Protein AF-A0A519UDV3-F1 (afdb_monomer_lite)

Secondary structure (DSSP, 8-state):
--GGGTTS-HHHHHHHHHHHHHHHHHH-HHHHHHHHHHHHSGGGS-SSS----HHHHHHHHHHHHHHHTTSB----HHHHHHHHHHHHHHHHHHHHTTS----HHHHHHHHHHHHHHHBPP-

Sequence (122 aa):
FSTEYAELDYRSQFFVGWTNFCRFLIDNKHTLTFIEQFNSSPYSKPPCEPVDNPFRERFDAFFQLGMDQGYIKKMEHKLIAAIVFGCIMSAAKFQVSGKHQYNDEELSSIANIIWDGIKLPV

Structure (mmCIF, N/CA/C/O backbone):
data_AF-A0A519UDV3-F1
#
_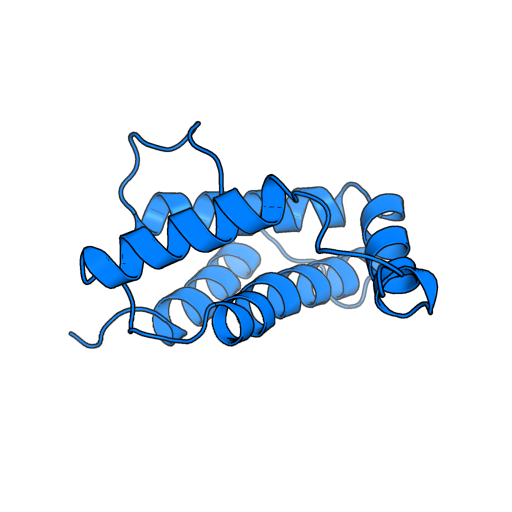entry.id   AF-A0A519UDV3-F1
#
loop_
_atom_site.group_PDB
_atom_site.id
_atom_site.type_symbol
_atom_site.label_atom_id
_atom_site.label_alt_id
_atom_site.label_comp_id
_atom_site.label_asym_id
_atom_site.label_entity_id
_atom_site.label_seq_id
_atom_site.pdbx_PDB_ins_code
_atom_site.Cartn_x
_atom_site.Cartn_y
_atom_site.Cartn_z
_atom_site.occupancy
_atom_site.B_iso_or_equiv
_atom_site.auth_seq_id
_atom_site.auth_comp_id
_atom_site.auth_asym_id
_atom_site.auth_atom_id
_atom_site.pdbx_PDB_model_num
ATOM 1 N N . PHE A 1 1 ? 2.039 -8.012 0.748 1.00 74.69 1 PHE A N 1
ATOM 2 C CA . PHE A 1 1 ? 2.886 -8.520 -0.348 1.00 74.69 1 PHE A CA 1
ATOM 3 C C . PHE A 1 1 ? 3.442 -9.859 0.100 1.00 74.69 1 PHE A C 1
ATOM 5 O O . PHE A 1 1 ? 4.378 -9.902 0.887 1.00 74.69 1 PHE A O 1
ATOM 12 N N . SER A 1 2 ? 2.720 -10.927 -0.235 1.00 75.06 2 SER A N 1
ATOM 13 C CA . SER A 1 2 ? 2.948 -12.294 0.250 1.00 75.06 2 SER A CA 1
ATOM 14 C C . SER A 1 2 ? 3.145 -13.201 -0.957 1.00 75.06 2 SER A C 1
ATOM 16 O O . SER A 1 2 ? 2.528 -12.964 -1.995 1.00 75.06 2 SER A O 1
ATOM 18 N N . THR A 1 3 ? 3.964 -14.238 -0.812 1.00 77.38 3 THR A N 1
ATOM 19 C CA . THR A 1 3 ? 4.158 -15.269 -1.841 1.00 77.38 3 THR A CA 1
ATOM 20 C C . THR A 1 3 ? 2.933 -16.169 -2.005 1.00 77.38 3 THR A C 1
ATOM 22 O O . THR A 1 3 ? 2.832 -16.875 -2.999 1.00 77.38 3 THR A O 1
ATOM 25 N N . GLU A 1 4 ? 1.978 -16.121 -1.072 1.00 83.81 4 GLU A N 1
ATOM 26 C CA . GLU A 1 4 ? 0.719 -16.882 -1.128 1.00 83.81 4 GLU A CA 1
ATOM 27 C C . GLU A 1 4 ? -0.127 -16.573 -2.373 1.00 83.81 4 GLU A C 1
ATOM 29 O O . GLU A 1 4 ? -0.957 -17.386 -2.762 1.00 83.81 4 GLU A O 1
ATOM 34 N N . TYR A 1 5 ? 0.089 -15.419 -3.011 1.00 87.56 5 TYR A N 1
ATOM 35 C CA . TYR A 1 5 ? -0.659 -14.981 -4.193 1.00 87.56 5 TYR A CA 1
ATOM 36 C C . TYR A 1 5 ? 0.166 -15.046 -5.485 1.00 87.56 5 TYR A C 1
ATOM 38 O O . TYR A 1 5 ? -0.199 -14.403 -6.464 1.00 87.56 5 TYR A O 1
ATOM 46 N N . ALA A 1 6 ? 1.268 -15.804 -5.506 1.00 85.44 6 ALA A N 1
ATOM 47 C CA . ALA A 1 6 ? 2.190 -15.860 -6.647 1.00 85.44 6 ALA A CA 1
ATOM 48 C C . ALA A 1 6 ? 1.546 -16.348 -7.962 1.00 85.44 6 ALA A C 1
ATOM 50 O O . ALA A 1 6 ? 2.043 -16.011 -9.032 1.00 85.44 6 ALA A O 1
ATOM 51 N N . GLU A 1 7 ? 0.434 -17.085 -7.883 1.00 91.50 7 GLU A N 1
ATOM 52 C CA . GLU A 1 7 ? -0.341 -17.559 -9.042 1.00 91.50 7 GLU A CA 1
ATOM 53 C C . GLU A 1 7 ? -1.172 -16.452 -9.721 1.00 91.50 7 GLU A C 1
ATOM 55 O O . GLU A 1 7 ? -1.645 -16.625 -10.844 1.00 91.50 7 GLU A O 1
ATOM 60 N N . LEU A 1 8 ? -1.392 -15.316 -9.048 1.00 93.81 8 LEU A N 1
ATOM 61 C CA . LEU A 1 8 ? -2.117 -14.178 -9.617 1.00 93.81 8 LEU A CA 1
ATOM 62 C C . LEU A 1 8 ? -1.198 -13.329 -10.500 1.00 93.81 8 LEU A C 1
ATOM 64 O O . LEU A 1 8 ? 0.013 -13.269 -10.288 1.00 93.81 8 LEU A O 1
ATOM 68 N N . ASP A 1 9 ? -1.777 -12.581 -11.441 1.00 95.50 9 ASP A N 1
ATOM 69 C CA . ASP A 1 9 ? -1.016 -11.568 -12.170 1.00 95.50 9 ASP A CA 1
ATOM 70 C C . ASP A 1 9 ? -0.483 -10.477 -11.219 1.00 95.50 9 ASP A C 1
ATOM 72 O O . ASP A 1 9 ? -1.039 -10.222 -10.146 1.00 95.50 9 ASP A O 1
ATOM 76 N N . TYR A 1 10 ? 0.605 -9.812 -11.615 1.00 95.44 10 TYR A N 1
ATOM 77 C CA . TYR A 1 10 ? 1.317 -8.857 -10.760 1.00 95.44 10 TYR A CA 1
ATOM 78 C C . TYR A 1 10 ? 0.415 -7.730 -10.227 1.00 95.44 10 TYR A C 1
ATOM 80 O O . TYR A 1 10 ? 0.530 -7.330 -9.063 1.00 95.44 10 TYR A O 1
ATOM 88 N N . ARG A 1 11 ? -0.525 -7.234 -11.046 1.00 95.50 11 ARG A N 1
ATOM 89 C CA . ARG A 1 11 ? -1.489 -6.221 -10.604 1.00 95.50 11 ARG A CA 1
ATOM 90 C C . ARG A 1 11 ? -2.399 -6.821 -9.540 1.00 95.50 11 ARG A C 1
ATOM 92 O O . ARG A 1 11 ? -2.514 -6.247 -8.464 1.00 95.50 11 ARG A O 1
ATOM 99 N N . SER A 1 12 ? -2.992 -7.984 -9.780 1.00 96.38 12 SER A N 1
ATOM 100 C CA . SER A 1 12 ? -3.837 -8.652 -8.783 1.00 96.38 12 SER A CA 1
ATOM 101 C C . SER A 1 12 ? -3.103 -8.908 -7.458 1.00 96.38 12 SER A C 1
ATOM 103 O O . SER A 1 12 ? -3.668 -8.659 -6.392 1.00 96.38 12 SER A O 1
ATOM 105 N N . GLN A 1 13 ? -1.819 -9.283 -7.495 1.00 96.19 13 GLN A N 1
ATOM 106 C CA . GLN A 1 13 ? -0.987 -9.405 -6.289 1.00 96.19 13 GLN A CA 1
ATOM 107 C C . GLN A 1 13 ? -0.853 -8.080 -5.524 1.00 96.19 13 GLN A C 1
ATOM 109 O O . GLN A 1 13 ? -0.959 -8.062 -4.293 1.00 96.19 13 GLN A O 1
ATOM 114 N N . PHE A 1 14 ? -0.650 -6.964 -6.235 1.00 96.19 14 PHE A N 1
ATOM 115 C CA . PHE A 1 14 ? -0.617 -5.633 -5.628 1.00 96.19 14 PHE A CA 1
ATOM 116 C C . PHE A 1 14 ? -1.953 -5.292 -4.958 1.00 96.19 14 PHE A C 1
ATOM 118 O O . PHE A 1 14 ? -1.957 -4.873 -3.800 1.00 96.19 14 PHE A O 1
ATOM 125 N N . PHE A 1 15 ? -3.075 -5.505 -5.651 1.00 96.31 15 PHE A N 1
ATOM 126 C CA . PHE A 1 15 ? -4.408 -5.179 -5.134 1.00 96.31 15 PHE A CA 1
ATOM 127 C C . PHE A 1 15 ? -4.718 -5.964 -3.865 1.00 96.31 15 PHE A C 1
ATOM 129 O O . PHE A 1 15 ? -5.035 -5.359 -2.844 1.00 96.31 15 PHE A O 1
ATOM 136 N N . VAL A 1 16 ? -4.532 -7.285 -3.898 1.00 94.94 16 VAL A N 1
ATOM 137 C CA . VAL A 1 16 ? -4.735 -8.149 -2.729 1.00 94.94 16 VAL A CA 1
ATOM 138 C C . VAL A 1 16 ? -3.800 -7.748 -1.588 1.00 94.94 16 VAL A C 1
ATOM 140 O O . VAL A 1 16 ? -4.223 -7.639 -0.436 1.00 94.94 16 VAL A O 1
ATOM 143 N N . GLY A 1 17 ? -2.528 -7.477 -1.896 1.00 94.44 17 GLY A N 1
ATOM 144 C CA . GLY A 1 17 ? -1.543 -7.034 -0.915 1.00 94.44 17 GLY A CA 1
ATOM 145 C C . GLY A 1 17 ? -1.934 -5.726 -0.225 1.00 94.44 17 GLY A C 1
ATOM 146 O O . GLY A 1 17 ? -1.814 -5.629 0.998 1.00 94.44 17 GLY A O 1
ATOM 147 N N . TRP A 1 18 ? -2.420 -4.751 -0.993 1.00 96.00 18 TRP A N 1
ATOM 148 C CA . TRP A 1 18 ? -2.894 -3.470 -0.481 1.00 96.00 18 TRP A CA 1
ATOM 149 C C . TRP A 1 18 ? -4.145 -3.655 0.385 1.00 96.00 18 TRP A C 1
ATOM 151 O O . TRP A 1 18 ? -4.156 -3.240 1.547 1.00 96.00 18 TRP A O 1
ATOM 161 N N . THR A 1 19 ? -5.183 -4.316 -0.143 1.00 94.56 19 THR A N 1
ATOM 162 C CA . THR A 1 19 ? -6.493 -4.414 0.528 1.00 94.56 19 THR A CA 1
ATOM 163 C C . THR A 1 19 ? -6.404 -5.222 1.801 1.00 94.56 19 THR A C 1
ATOM 165 O O . THR A 1 19 ? -6.963 -4.817 2.818 1.00 94.56 19 THR A O 1
ATOM 168 N N . ASN A 1 20 ? -5.654 -6.324 1.786 1.00 94.50 20 ASN A N 1
ATOM 169 C CA . ASN A 1 20 ? -5.497 -7.158 2.969 1.00 94.50 20 ASN A CA 1
ATOM 170 C C . ASN A 1 20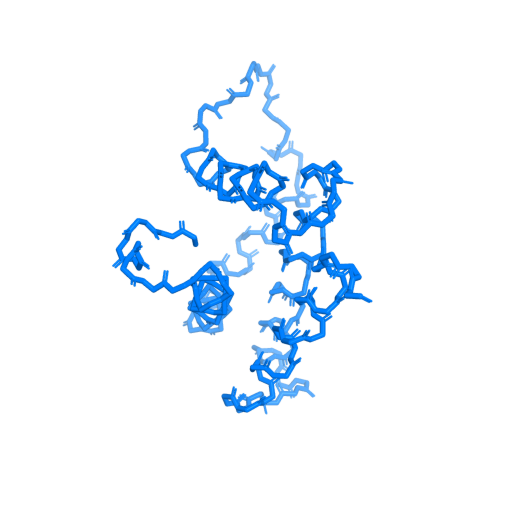 ? -4.756 -6.412 4.073 1.00 94.50 20 ASN A C 1
ATOM 172 O O . ASN A 1 20 ? -5.151 -6.506 5.233 1.00 94.50 20 ASN A O 1
ATOM 176 N N . PHE A 1 21 ? -3.720 -5.638 3.732 1.00 94.75 21 PHE A N 1
ATOM 177 C CA . PHE A 1 21 ? -2.993 -4.908 4.762 1.00 94.75 21 PHE A CA 1
ATOM 178 C C . PHE A 1 21 ? -3.808 -3.739 5.326 1.00 94.75 21 PHE A C 1
ATOM 180 O O . PHE A 1 21 ? -3.816 -3.526 6.538 1.00 94.75 21 PHE A O 1
ATOM 187 N N . CYS A 1 22 ? -4.560 -3.030 4.480 1.00 95.94 22 CYS A N 1
ATOM 188 C CA . CYS A 1 22 ? -5.469 -1.989 4.949 1.00 95.94 22 CYS A CA 1
ATOM 189 C C . CYS A 1 22 ? -6.558 -2.552 5.872 1.00 95.94 22 CYS A C 1
ATOM 191 O O . CYS A 1 22 ? -6.742 -2.029 6.971 1.00 95.94 22 CYS A O 1
ATOM 193 N N . ARG A 1 23 ? -7.231 -3.643 5.477 1.00 95.06 23 ARG A N 1
ATOM 194 C CA . ARG A 1 23 ? -8.239 -4.313 6.319 1.00 95.06 23 ARG A CA 1
ATOM 195 C C . ARG A 1 23 ? -7.646 -4.780 7.641 1.00 95.06 23 ARG A C 1
ATOM 197 O O . ARG A 1 23 ? -8.192 -4.472 8.691 1.00 95.06 23 ARG A O 1
ATOM 204 N N . PHE A 1 24 ? -6.471 -5.406 7.602 1.00 95.62 24 PHE A N 1
ATOM 205 C CA . PHE A 1 24 ? -5.775 -5.823 8.814 1.00 95.62 24 PHE A CA 1
ATOM 206 C C . PHE A 1 24 ? -5.590 -4.664 9.805 1.00 95.62 24 PHE A C 1
ATOM 208 O O . PHE A 1 24 ? -5.881 -4.829 10.985 1.00 95.62 24 PHE A O 1
ATOM 215 N N . LEU A 1 25 ? -5.157 -3.483 9.355 1.00 96.00 25 LEU A N 1
ATOM 216 C CA . LEU A 1 25 ? -4.993 -2.329 10.247 1.00 96.00 25 LEU A CA 1
ATOM 217 C C . LEU A 1 25 ? -6.323 -1.724 10.719 1.00 96.00 25 LEU A C 1
ATOM 219 O O . LEU A 1 25 ? -6.389 -1.226 11.844 1.00 96.00 25 LEU A O 1
ATOM 223 N N . ILE A 1 26 ? -7.369 -1.767 9.889 1.00 95.06 26 ILE A N 1
ATOM 224 C CA . ILE A 1 26 ? -8.730 -1.353 10.265 1.00 95.06 26 ILE A CA 1
ATOM 225 C C . ILE A 1 26 ? -9.267 -2.244 11.393 1.00 95.06 26 ILE A C 1
ATOM 227 O O . ILE A 1 26 ? -9.776 -1.735 12.396 1.00 95.06 26 ILE A O 1
ATOM 231 N N . ASP A 1 27 ? -9.095 -3.556 11.247 1.00 96.44 27 ASP A N 1
ATOM 232 C CA . ASP A 1 27 ? -9.582 -4.564 12.189 1.00 96.44 27 ASP A CA 1
ATOM 233 C C . ASP A 1 27 ? -8.727 -4.614 13.467 1.00 96.44 27 ASP A C 1
ATOM 235 O O . ASP A 1 27 ? -9.212 -4.981 14.537 1.00 96.44 27 ASP A O 1
ATOM 239 N N . ASN A 1 28 ? -7.464 -4.176 13.393 1.00 96.88 28 ASN A N 1
ATOM 240 C CA . ASN A 1 28 ? -6.501 -4.211 14.495 1.00 96.88 28 ASN A CA 1
ATOM 241 C C . ASN A 1 28 ? -6.049 -2.800 14.901 1.00 96.88 28 ASN A C 1
ATOM 243 O O . ASN A 1 28 ? -4.887 -2.413 14.745 1.00 96.88 28 ASN A O 1
ATOM 247 N N . LYS A 1 29 ? -6.969 -2.033 15.500 1.00 94.25 29 LYS A N 1
ATOM 248 C CA . LYS A 1 29 ? -6.747 -0.637 15.933 1.00 94.25 29 LYS A CA 1
ATOM 249 C C . LYS A 1 29 ? -5.488 -0.447 16.786 1.00 94.25 29 LYS A C 1
ATOM 251 O O . LYS A 1 29 ? -4.764 0.525 16.600 1.00 94.25 29 LYS A O 1
ATOM 256 N N . HIS A 1 30 ? -5.204 -1.378 17.696 1.00 95.88 30 HIS A N 1
ATOM 257 C CA . HIS A 1 30 ? -4.010 -1.312 18.544 1.00 95.88 30 HIS A CA 1
ATOM 258 C C . HIS A 1 30 ? -2.716 -1.409 17.733 1.00 95.88 30 HIS A C 1
ATOM 260 O O . HIS A 1 30 ? -1.766 -0.684 18.019 1.00 95.88 30 HIS A O 1
ATOM 266 N N . THR A 1 31 ? -2.689 -2.246 16.695 1.00 96.06 31 THR A N 1
ATOM 267 C CA . THR A 1 31 ? -1.548 -2.355 15.782 1.00 96.06 31 THR A CA 1
ATOM 268 C C . THR A 1 31 ? -1.355 -1.063 14.998 1.00 96.06 31 THR A C 1
ATOM 270 O O . THR A 1 31 ? -0.234 -0.564 14.921 1.00 96.06 31 THR A O 1
ATOM 273 N N . LEU A 1 32 ? -2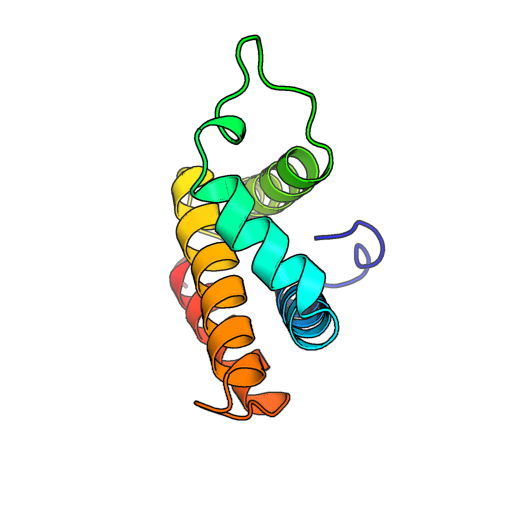.439 -0.477 14.479 1.00 95.69 32 LEU A N 1
ATOM 274 C CA . LEU A 1 32 ? -2.396 0.816 13.794 1.00 95.69 32 LEU A CA 1
ATOM 275 C C . LEU A 1 32 ? -1.809 1.915 14.696 1.00 95.69 32 LEU A C 1
ATOM 277 O O . LEU A 1 32 ? -0.874 2.610 14.297 1.00 95.69 32 LEU A O 1
ATOM 281 N N . THR A 1 33 ? -2.323 2.042 15.923 1.00 94.50 33 THR A N 1
ATOM 282 C CA . THR A 1 33 ? -1.844 3.031 16.898 1.00 94.50 33 THR A CA 1
ATOM 283 C C . THR A 1 33 ? -0.390 2.788 17.290 1.00 94.50 33 THR A C 1
ATOM 285 O O . THR A 1 33 ? 0.388 3.739 17.343 1.00 94.50 33 THR A O 1
ATOM 288 N N . PHE A 1 34 ? 0.001 1.532 17.519 1.00 94.75 34 PHE A N 1
ATOM 289 C CA . PHE A 1 34 ? 1.383 1.186 17.838 1.00 94.75 34 PHE A CA 1
ATOM 290 C C . PHE A 1 34 ? 2.338 1.607 16.721 1.00 94.75 34 PHE A C 1
ATOM 292 O O . PHE A 1 34 ? 3.332 2.267 17.001 1.00 94.75 34 PHE A O 1
ATOM 299 N N . ILE A 1 35 ? 2.026 1.281 15.461 1.00 92.25 35 ILE A N 1
ATOM 300 C CA . ILE A 1 35 ? 2.864 1.648 14.310 1.00 92.25 35 ILE A CA 1
ATOM 301 C C . ILE A 1 35 ? 3.032 3.170 14.232 1.00 92.25 35 ILE A C 1
ATOM 303 O O . ILE A 1 35 ? 4.146 3.659 14.047 1.00 92.25 35 ILE A O 1
ATOM 307 N N . GLU A 1 36 ? 1.948 3.928 14.401 1.00 90.88 36 GLU A N 1
ATOM 308 C CA . GLU A 1 36 ? 1.980 5.393 14.364 1.00 90.88 36 GLU A CA 1
ATOM 309 C C . GLU A 1 36 ? 2.845 5.986 15.483 1.00 90.88 36 GLU A C 1
ATOM 311 O O . GLU A 1 36 ? 3.702 6.840 15.232 1.00 90.88 36 GLU A O 1
ATOM 316 N N . GLN A 1 37 ? 2.643 5.519 16.715 1.00 93.12 37 GLN A N 1
ATOM 317 C CA . GLN A 1 37 ? 3.386 5.992 17.878 1.00 93.12 37 GLN A CA 1
ATOM 318 C C . GLN A 1 37 ? 4.859 5.594 17.799 1.00 93.12 37 GLN A C 1
ATOM 320 O O . GLN A 1 37 ? 5.731 6.435 18.008 1.00 93.12 37 GLN A O 1
ATOM 325 N N . PHE A 1 38 ? 5.146 4.337 17.454 1.00 91.38 38 PHE A N 1
ATOM 326 C CA . PHE A 1 38 ? 6.502 3.815 17.350 1.00 91.38 38 PHE A CA 1
ATOM 327 C C . PHE A 1 38 ? 7.304 4.569 16.290 1.00 91.38 38 PHE A C 1
ATOM 329 O O . PHE A 1 38 ? 8.365 5.102 16.616 1.00 91.38 38 PHE A O 1
ATOM 336 N N . ASN A 1 39 ? 6.770 4.702 15.069 1.00 87.00 39 ASN A N 1
ATOM 337 C CA . ASN A 1 39 ? 7.438 5.402 13.964 1.00 87.00 39 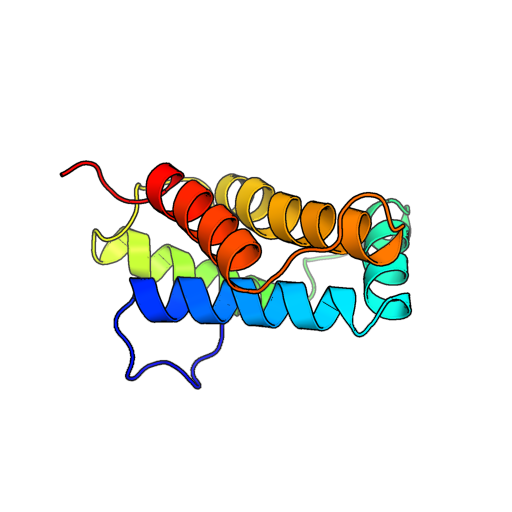ASN A CA 1
ATOM 338 C C . ASN A 1 39 ? 7.670 6.892 14.248 1.00 87.00 39 ASN A C 1
ATOM 340 O O . ASN A 1 39 ? 8.600 7.483 13.705 1.00 87.00 39 ASN A O 1
ATOM 344 N N . SER A 1 40 ? 6.845 7.496 15.105 1.00 88.00 40 SER A N 1
ATOM 345 C CA . SER A 1 40 ? 6.983 8.898 15.522 1.00 88.00 40 SER A CA 1
ATOM 346 C C . SER A 1 40 ? 7.870 9.069 16.762 1.00 88.00 40 SER A C 1
ATOM 348 O O . SER A 1 40 ? 8.163 10.194 17.167 1.00 88.00 40 SER A O 1
ATOM 350 N N . SER A 1 41 ? 8.299 7.969 17.384 1.00 89.50 41 SER A N 1
ATOM 351 C CA . SER A 1 41 ? 9.109 7.978 18.601 1.00 89.50 41 SER A CA 1
ATOM 352 C C . SER A 1 41 ? 10.615 7.933 18.300 1.00 89.50 41 SER A C 1
ATOM 354 O O . SER A 1 41 ? 11.024 7.465 17.230 1.00 89.50 41 SER A O 1
ATOM 356 N N . PRO A 1 42 ? 11.475 8.319 19.264 1.00 86.00 42 PRO A N 1
ATOM 357 C CA . PRO A 1 42 ? 12.925 8.140 19.157 1.00 86.00 42 PRO A CA 1
ATOM 358 C C . PRO A 1 42 ? 13.365 6.678 18.979 1.00 86.00 42 PRO A C 1
ATOM 360 O O . PRO A 1 42 ? 14.443 6.441 18.442 1.00 86.00 42 PRO A O 1
ATOM 363 N N . TYR A 1 43 ? 12.537 5.707 19.388 1.00 84.00 43 TYR A N 1
ATOM 364 C CA . TYR A 1 43 ? 12.841 4.271 19.324 1.00 84.00 43 TYR A CA 1
ATOM 365 C C . TYR A 1 43 ? 12.755 3.678 17.912 1.00 84.00 43 TYR A C 1
ATOM 367 O O . TYR A 1 43 ? 13.242 2.575 17.685 1.00 84.00 43 TYR A O 1
ATOM 375 N N . SER A 1 44 ? 12.170 4.405 16.954 1.00 79.12 44 SER A N 1
ATOM 376 C CA . SER A 1 44 ? 12.143 3.996 15.542 1.00 79.12 44 SER A CA 1
ATOM 377 C C . SER A 1 44 ? 13.514 4.050 14.865 1.00 79.12 44 SER A C 1
ATOM 379 O O . SER A 1 44 ? 13.706 3.438 13.815 1.00 79.12 44 SER A O 1
ATOM 381 N N . LYS A 1 45 ? 14.469 4.787 15.445 1.00 76.94 45 LYS A N 1
ATOM 382 C CA . LYS A 1 45 ? 15.838 4.896 14.942 1.00 76.94 45 LYS A CA 1
ATOM 383 C C . LYS A 1 45 ? 16.686 3.828 15.633 1.00 76.94 45 LYS A C 1
ATOM 385 O O . LYS A 1 45 ? 16.990 3.997 16.816 1.00 76.94 45 LYS A O 1
ATOM 390 N N . PRO A 1 46 ? 17.059 2.732 14.950 1.00 66.75 46 PRO A N 1
ATOM 391 C CA . PRO A 1 46 ? 17.892 1.723 15.576 1.00 66.75 46 PRO A CA 1
ATOM 392 C C . PRO A 1 46 ? 19.266 2.336 15.914 1.00 66.75 46 PRO A C 1
ATOM 394 O O . PRO A 1 46 ? 19.813 3.092 15.107 1.00 66.75 46 PRO A O 1
ATOM 397 N N . PRO A 1 47 ? 19.823 2.055 17.106 1.00 62.22 47 PRO A N 1
ATOM 398 C CA . PRO A 1 47 ? 21.129 2.573 17.517 1.00 62.22 47 PRO A CA 1
ATOM 399 C C . PRO A 1 47 ? 22.311 1.918 16.775 1.00 62.22 47 PRO A C 1
ATOM 401 O O . PRO A 1 47 ? 23.407 2.469 16.796 1.00 62.22 47 PRO A O 1
ATOM 404 N N . CYS A 1 48 ? 22.086 0.781 16.107 1.00 62.84 48 CYS A N 1
ATOM 405 C CA . CYS A 1 48 ? 23.051 0.045 15.280 1.00 62.84 48 CYS A CA 1
ATOM 406 C C . CYS A 1 48 ? 22.407 -0.383 13.946 1.00 62.84 48 CYS A C 1
ATOM 408 O O . CYS A 1 48 ? 21.239 -0.071 13.716 1.00 62.84 48 CYS A O 1
ATOM 410 N N . GLU A 1 49 ? 23.190 -1.049 13.083 1.00 57.22 49 GLU A N 1
ATOM 411 C CA . GLU A 1 49 ? 22.844 -1.519 11.726 1.00 57.22 49 GLU A CA 1
ATOM 412 C C . GLU A 1 49 ? 21.384 -1.967 11.538 1.00 57.22 49 GLU A C 1
ATOM 414 O O . GLU A 1 49 ? 20.765 -2.474 12.479 1.00 57.22 49 GLU A O 1
ATOM 419 N N . PRO A 1 50 ? 20.811 -1.773 10.330 1.00 63.28 50 PRO A N 1
ATOM 420 C CA . PRO A 1 50 ? 19.417 -2.103 10.074 1.00 63.28 50 PRO A CA 1
ATOM 421 C C . PRO A 1 50 ? 19.152 -3.562 10.444 1.00 63.28 50 PRO A C 1
ATOM 423 O O . PRO A 1 50 ? 19.681 -4.471 9.820 1.00 63.28 50 PRO A O 1
ATOM 426 N N . VAL A 1 51 ? 18.324 -3.759 11.471 1.00 63.03 51 VAL A N 1
ATOM 427 C CA . VAL A 1 51 ? 17.783 -5.069 11.827 1.00 63.03 51 VAL A CA 1
ATOM 428 C C . VAL A 1 51 ? 17.083 -5.621 10.592 1.00 63.03 51 VAL A C 1
ATOM 430 O O . VAL A 1 51 ? 16.244 -4.914 10.016 1.00 63.03 51 VAL A O 1
ATOM 433 N N . ASP A 1 52 ? 17.425 -6.853 10.206 1.00 69.81 52 ASP A N 1
ATOM 434 C CA . ASP A 1 52 ? 16.733 -7.593 9.152 1.00 69.81 52 ASP A CA 1
ATOM 435 C C . ASP A 1 52 ? 15.229 -7.459 9.382 1.00 69.81 52 ASP A C 1
ATOM 437 O O . ASP A 1 52 ? 14.690 -7.807 10.440 1.00 69.81 52 ASP A O 1
ATOM 441 N N . ASN A 1 53 ? 14.549 -6.861 8.410 1.00 82.62 53 ASN A N 1
ATOM 442 C CA . ASN A 1 53 ? 13.122 -6.616 8.480 1.00 82.62 53 ASN A CA 1
ATOM 443 C C . ASN A 1 53 ? 12.484 -7.401 7.336 1.00 82.62 53 ASN A C 1
ATOM 445 O O . ASN A 1 53 ? 12.340 -6.863 6.233 1.00 82.62 53 ASN A O 1
ATOM 449 N N . PRO A 1 54 ? 12.030 -8.642 7.601 1.00 85.94 54 PRO A N 1
ATOM 450 C CA . PRO A 1 54 ? 11.461 -9.509 6.574 1.00 85.94 54 PRO A CA 1
ATOM 451 C C . PRO A 1 54 ? 10.247 -8.897 5.873 1.00 85.94 54 PRO A C 1
ATOM 453 O O . PRO A 1 54 ? 9.876 -9.292 4.769 1.00 85.94 54 PRO A O 1
ATOM 456 N N . PHE A 1 55 ? 9.553 -7.959 6.522 1.00 85.38 55 PHE A N 1
ATOM 457 C CA . PHE A 1 55 ? 8.460 -7.236 5.888 1.00 85.38 55 PHE A CA 1
ATOM 458 C C . PHE A 1 55 ? 8.978 -6.227 4.861 1.00 85.38 55 PHE A C 1
ATOM 460 O O . PHE A 1 55 ? 8.477 -6.200 3.738 1.00 85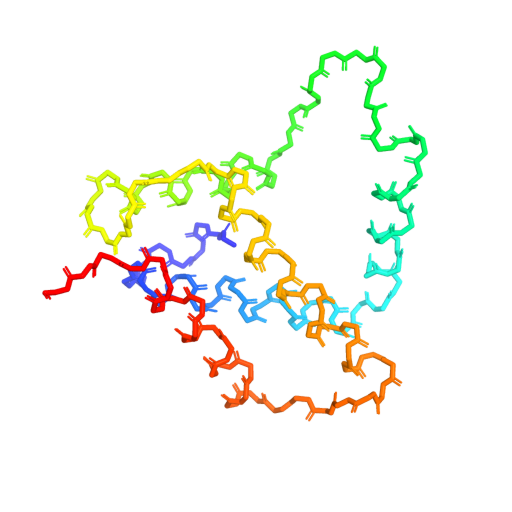.38 55 PHE A O 1
ATOM 467 N N . ARG A 1 56 ? 10.000 -5.445 5.223 1.00 87.94 56 ARG A N 1
ATOM 468 C CA . ARG A 1 56 ? 10.647 -4.503 4.308 1.00 87.94 56 ARG A CA 1
ATOM 469 C C . ARG A 1 56 ? 11.284 -5.223 3.124 1.00 87.94 56 ARG A C 1
ATOM 471 O O . ARG A 1 56 ? 11.051 -4.813 1.999 1.00 87.94 56 ARG A O 1
ATOM 478 N N . GLU A 1 57 ? 12.013 -6.307 3.360 1.00 90.50 57 GLU A N 1
ATOM 479 C CA . GLU A 1 57 ? 12.650 -7.083 2.288 1.00 90.50 57 GLU A CA 1
ATOM 480 C C . GLU A 1 57 ? 11.631 -7.637 1.293 1.00 90.50 57 GLU A C 1
ATOM 482 O O . GLU A 1 57 ? 11.808 -7.496 0.088 1.00 90.50 57 GLU A O 1
ATOM 487 N N . ARG A 1 58 ? 10.520 -8.210 1.778 1.00 91.38 58 ARG A N 1
ATOM 488 C CA . ARG A 1 58 ? 9.446 -8.705 0.900 1.00 91.38 58 ARG A CA 1
ATOM 489 C C . ARG A 1 58 ? 8.746 -7.585 0.139 1.00 91.38 58 ARG A C 1
ATOM 491 O O . ARG A 1 58 ? 8.354 -7.788 -1.007 1.00 91.38 58 ARG A O 1
ATOM 498 N N . PHE A 1 59 ? 8.566 -6.426 0.769 1.00 93.19 59 PHE A N 1
ATOM 499 C CA . PHE A 1 59 ? 8.027 -5.246 0.103 1.00 93.19 59 PHE A CA 1
ATOM 500 C C . PHE A 1 59 ? 8.968 -4.783 -1.012 1.00 93.19 59 PHE A C 1
ATOM 502 O O . PHE A 1 59 ? 8.547 -4.706 -2.163 1.00 93.19 59 PHE A O 1
ATOM 509 N N . ASP A 1 60 ? 10.239 -4.549 -0.687 1.00 94.19 60 ASP A N 1
ATOM 510 C CA . ASP A 1 60 ? 11.247 -4.079 -1.636 1.00 94.19 60 ASP A CA 1
ATOM 511 C C . ASP A 1 60 ? 11.399 -5.084 -2.795 1.00 94.19 60 ASP A C 1
ATOM 513 O O . ASP A 1 60 ? 11.323 -4.696 -3.957 1.00 94.19 60 ASP A O 1
ATOM 517 N N . ALA A 1 61 ? 11.459 -6.390 -2.510 1.00 94.12 61 ALA A N 1
ATOM 518 C CA . ALA A 1 61 ? 11.534 -7.438 -3.531 1.00 94.12 61 ALA A CA 1
ATOM 519 C C . ALA A 1 61 ? 10.320 -7.462 -4.477 1.00 94.12 61 ALA A C 1
ATOM 521 O O . ALA A 1 61 ? 10.491 -7.625 -5.686 1.00 94.12 61 ALA A O 1
ATOM 522 N N . PHE A 1 62 ? 9.099 -7.282 -3.957 1.00 95.50 62 PHE A N 1
ATOM 523 C CA . PHE A 1 62 ? 7.891 -7.244 -4.785 1.00 95.50 62 PHE A CA 1
ATOM 524 C C . PHE A 1 62 ? 7.944 -6.094 -5.795 1.00 95.50 62 PHE A C 1
ATOM 526 O O . PHE A 1 62 ? 7.729 -6.303 -6.987 1.00 95.50 62 PHE A O 1
ATOM 533 N N . PHE A 1 63 ? 8.272 -4.885 -5.335 1.00 95.94 63 PHE A N 1
ATOM 534 C CA . PHE A 1 63 ? 8.320 -3.726 -6.223 1.00 95.94 63 PHE A CA 1
ATOM 535 C C . PHE A 1 63 ? 9.538 -3.741 -7.148 1.00 95.94 63 PHE A C 1
ATOM 537 O O . PHE A 1 63 ? 9.414 -3.323 -8.299 1.00 95.94 63 PHE A O 1
ATOM 544 N N . GLN A 1 64 ? 10.678 -4.276 -6.702 1.00 96.56 64 GLN A N 1
ATOM 545 C CA . GLN A 1 64 ? 11.838 -4.486 -7.566 1.00 96.56 64 GLN A CA 1
ATOM 546 C C . GLN A 1 64 ? 11.496 -5.403 -8.742 1.00 96.56 64 GLN A C 1
ATOM 548 O O . GLN A 1 64 ? 11.756 -5.041 -9.888 1.00 96.56 64 GLN A O 1
ATOM 553 N N . LEU A 1 65 ? 10.804 -6.517 -8.485 1.00 95.56 65 LEU A N 1
ATOM 554 C CA . LEU A 1 65 ? 10.328 -7.415 -9.537 1.00 95.56 65 LEU A CA 1
ATOM 555 C C . LEU A 1 65 ? 9.437 -6.685 -10.554 1.00 95.56 65 LEU A C 1
ATOM 557 O O . LEU A 1 65 ? 9.622 -6.836 -11.760 1.00 95.56 65 LEU A O 1
ATOM 561 N N . GLY A 1 66 ? 8.498 -5.858 -10.085 1.00 95.50 66 GLY A N 1
ATOM 562 C CA . GLY A 1 66 ? 7.635 -5.073 -10.968 1.00 95.50 66 GLY A CA 1
ATOM 563 C C . GLY A 1 66 ? 8.387 -4.062 -11.830 1.00 95.50 66 GLY A C 1
ATOM 564 O O . GLY A 1 66 ? 7.986 -3.814 -12.968 1.00 95.50 66 GLY A O 1
ATOM 565 N N . MET A 1 67 ? 9.460 -3.471 -11.300 1.00 96.81 67 MET A N 1
ATOM 566 C CA . MET A 1 67 ? 10.333 -2.564 -12.050 1.00 96.81 67 MET A CA 1
ATOM 567 C C . MET A 1 67 ? 11.146 -3.319 -13.105 1.00 96.81 67 MET A C 1
ATOM 569 O O . MET A 1 67 ? 11.265 -2.847 -14.237 1.00 96.81 67 MET A O 1
ATOM 573 N N . ASP A 1 68 ? 11.672 -4.492 -12.755 1.00 96.75 68 ASP A N 1
ATOM 574 C CA . ASP A 1 68 ? 12.500 -5.315 -13.643 1.00 96.75 68 ASP A CA 1
ATOM 575 C C . ASP A 1 68 ? 11.682 -5.929 -14.786 1.00 96.75 68 ASP A C 1
ATOM 577 O O . ASP A 1 68 ? 12.155 -6.007 -15.919 1.00 96.75 68 ASP A O 1
ATOM 581 N N . GLN A 1 69 ? 10.431 -6.309 -14.512 1.00 95.50 69 GLN A N 1
ATOM 582 C CA . GLN A 1 69 ? 9.506 -6.884 -15.494 1.00 95.50 69 GLN A CA 1
ATOM 583 C C . GLN A 1 69 ? 8.730 -5.832 -16.300 1.00 95.50 69 GLN A C 1
ATOM 585 O O . GLN A 1 69 ? 7.964 -6.187 -17.193 1.00 95.50 69 GLN A O 1
ATOM 590 N N . GLY A 1 70 ? 8.919 -4.540 -16.016 1.00 95.75 70 GLY A N 1
ATOM 591 C CA . GLY A 1 70 ? 8.257 -3.468 -16.758 1.00 95.75 70 GLY A CA 1
ATOM 592 C C . GLY A 1 70 ? 6.755 -3.342 -16.475 1.00 95.75 70 GLY A C 1
ATOM 593 O O . GLY A 1 70 ? 6.011 -2.858 -17.324 1.00 95.75 70 GLY A O 1
ATOM 594 N N . TYR A 1 71 ? 6.297 -3.725 -15.281 1.00 96.38 71 TYR A N 1
ATOM 595 C CA . TYR A 1 71 ? 4.924 -3.462 -14.836 1.00 96.38 71 TYR A CA 1
ATOM 596 C C . TYR A 1 71 ? 4.758 -2.060 -14.240 1.00 96.38 71 TYR A C 1
ATOM 598 O O . TYR A 1 71 ? 3.714 -1.424 -14.401 1.00 96.38 71 TYR A O 1
ATOM 606 N N . ILE A 1 72 ? 5.785 -1.561 -13.549 1.00 96.44 72 ILE A N 1
ATOM 607 C CA . ILE A 1 72 ? 5.768 -0.259 -12.872 1.00 96.44 72 ILE A CA 1
ATOM 608 C C . ILE A 1 72 ? 7.003 0.570 -13.225 1.00 96.44 72 ILE A C 1
ATOM 610 O O . ILE A 1 72 ? 8.026 0.050 -13.668 1.00 96.44 72 ILE A O 1
ATOM 614 N N . LYS A 1 73 ? 6.902 1.889 -13.047 1.00 96.25 73 LYS A N 1
ATOM 615 C CA . LYS A 1 73 ? 7.995 2.833 -13.317 1.00 96.25 73 LYS A CA 1
ATOM 616 C C . LYS A 1 73 ? 9.178 2.547 -12.388 1.00 96.25 73 LYS A C 1
ATOM 618 O O . LYS A 1 73 ? 8.981 2.243 -11.214 1.00 96.25 73 LYS A O 1
ATOM 623 N N . LYS A 1 74 ? 10.402 2.746 -12.884 1.00 96.00 74 LYS A N 1
ATOM 624 C CA . LYS A 1 74 ? 11.609 2.727 -12.045 1.00 96.00 74 LYS A CA 1
ATOM 625 C C . LYS A 1 74 ? 11.582 3.904 -11.075 1.00 96.00 74 LYS A C 1
ATOM 627 O O . LYS A 1 74 ? 11.538 5.054 -11.509 1.00 96.00 74 LYS A O 1
ATOM 632 N N . MET A 1 75 ? 11.595 3.621 -9.779 1.00 94.25 75 MET A N 1
ATOM 633 C CA . MET A 1 75 ? 11.550 4.636 -8.732 1.00 94.25 75 MET A CA 1
ATOM 634 C C . MET A 1 75 ? 12.182 4.127 -7.438 1.00 94.25 75 MET A C 1
ATOM 636 O O . MET A 1 75 ? 12.255 2.929 -7.188 1.00 94.25 75 MET A O 1
ATOM 640 N N . GLU A 1 76 ? 12.624 5.057 -6.598 1.00 95.38 76 GLU A N 1
ATOM 641 C CA . GLU A 1 76 ? 13.190 4.733 -5.291 1.00 95.38 76 GLU A CA 1
ATOM 642 C C . GLU A 1 76 ? 12.168 4.008 -4.401 1.00 95.38 76 GLU A C 1
ATOM 644 O O . GLU A 1 76 ? 11.058 4.504 -4.190 1.00 95.38 76 GLU A O 1
ATOM 649 N N . HIS A 1 77 ? 12.569 2.885 -3.793 1.00 93.44 77 HIS A N 1
ATOM 650 C CA . HIS A 1 77 ? 11.725 2.093 -2.883 1.00 93.44 77 HIS A CA 1
ATOM 651 C C . HIS A 1 77 ? 11.085 2.937 -1.775 1.00 93.44 77 HIS A C 1
ATOM 653 O O . HIS A 1 77 ? 9.926 2.737 -1.417 1.00 93.44 77 HIS A O 1
ATOM 659 N N . LYS A 1 78 ? 11.807 3.945 -1.267 1.00 92.06 78 LYS A N 1
ATOM 660 C CA . LYS A 1 78 ? 11.293 4.865 -0.242 1.00 92.06 78 LYS A CA 1
ATOM 661 C C . LYS A 1 78 ? 10.105 5.700 -0.732 1.00 92.06 78 LYS A C 1
ATOM 663 O O . LYS A 1 78 ? 9.218 5.988 0.065 1.00 92.06 78 LYS A O 1
ATOM 668 N N . LEU A 1 79 ? 10.070 6.075 -2.013 1.00 95.19 79 LEU A N 1
ATOM 669 C CA . LEU A 1 79 ? 8.946 6.814 -2.599 1.00 95.19 79 LEU A CA 1
ATOM 670 C C . LEU A 1 79 ? 7.722 5.910 -2.747 1.00 95.19 79 LEU A C 1
ATOM 672 O O . LEU A 1 79 ? 6.619 6.311 -2.380 1.00 95.19 79 LEU A O 1
ATOM 676 N N . ILE A 1 80 ? 7.929 4.668 -3.198 1.00 95.06 80 ILE A N 1
ATOM 677 C CA . ILE A 1 80 ? 6.864 3.658 -3.266 1.00 95.06 80 ILE A CA 1
ATOM 678 C C . ILE A 1 80 ? 6.293 3.416 -1.871 1.00 95.06 80 ILE A C 1
ATOM 680 O O . ILE A 1 80 ? 5.082 3.489 -1.679 1.00 95.06 80 ILE A O 1
ATOM 684 N N . ALA A 1 81 ? 7.160 3.177 -0.887 1.00 93.38 81 ALA A N 1
ATOM 685 C CA . ALA A 1 81 ? 6.768 2.963 0.499 1.00 93.38 81 ALA A CA 1
ATOM 686 C C . ALA A 1 81 ? 5.965 4.148 1.048 1.00 93.38 81 ALA A C 1
ATOM 688 O O . ALA A 1 81 ? 4.914 3.939 1.651 1.00 93.38 81 ALA A O 1
ATOM 689 N N . ALA A 1 82 ? 6.409 5.385 0.803 1.00 93.75 82 ALA A N 1
ATOM 690 C CA . ALA A 1 82 ? 5.712 6.583 1.263 1.00 93.75 82 ALA A CA 1
ATOM 691 C C . ALA A 1 82 ? 4.282 6.679 0.710 1.00 93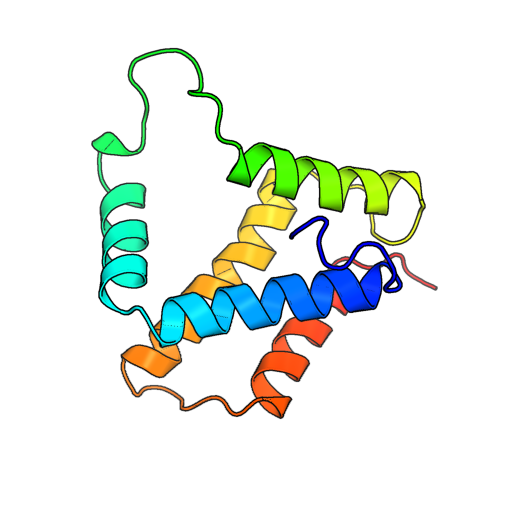.75 82 ALA A C 1
ATOM 693 O O . ALA A 1 82 ? 3.366 7.015 1.456 1.00 93.75 82 ALA A O 1
ATOM 694 N N . ILE A 1 83 ? 4.076 6.344 -0.566 1.00 94.75 83 ILE A N 1
ATOM 695 C CA . ILE A 1 83 ? 2.752 6.392 -1.197 1.00 94.75 83 ILE A CA 1
ATOM 696 C C . ILE A 1 83 ? 1.902 5.203 -0.741 1.00 94.75 83 ILE A C 1
ATOM 698 O O . ILE A 1 83 ? 0.807 5.386 -0.218 1.00 94.75 83 ILE A O 1
ATOM 702 N N . VAL A 1 84 ? 2.407 3.977 -0.891 1.00 95.44 84 VAL A N 1
ATOM 703 C CA . VAL A 1 84 ? 1.647 2.753 -0.607 1.00 95.44 84 VAL A CA 1
ATOM 704 C C . VAL A 1 84 ? 1.297 2.664 0.878 1.00 95.44 84 VAL A C 1
ATOM 706 O O . VAL A 1 84 ? 0.119 2.560 1.222 1.00 95.44 84 VAL A O 1
ATOM 709 N N . PHE A 1 85 ? 2.287 2.757 1.773 1.00 93.12 85 PHE A N 1
ATOM 710 C CA . PHE A 1 85 ? 2.026 2.690 3.212 1.00 93.12 85 PHE A CA 1
ATOM 711 C C . PHE A 1 85 ? 1.359 3.951 3.738 1.00 93.12 85 PHE A C 1
ATOM 713 O O . PHE A 1 85 ? 0.478 3.845 4.588 1.00 93.12 85 PHE A O 1
ATOM 720 N N . GLY A 1 86 ? 1.714 5.132 3.225 1.00 93.94 86 GLY A N 1
ATOM 721 C CA . GLY A 1 86 ? 1.053 6.378 3.615 1.00 93.94 86 GLY A CA 1
ATOM 722 C C . GLY A 1 86 ? -0.451 6.339 3.347 1.00 93.94 86 GLY A C 1
ATOM 723 O O . GLY A 1 86 ? -1.243 6.683 4.230 1.00 93.94 86 GLY A O 1
ATOM 724 N N . CYS A 1 87 ? -0.860 5.847 2.173 1.00 96.00 87 CYS A N 1
ATOM 725 C CA . CYS A 1 87 ? -2.270 5.667 1.832 1.00 96.00 87 CYS A CA 1
ATOM 726 C C . CYS A 1 87 ? -2.953 4.608 2.705 1.00 96.00 87 CYS A C 1
ATOM 728 O O . CYS A 1 87 ? -4.043 4.872 3.207 1.00 96.00 87 CYS A O 1
ATOM 730 N N . ILE A 1 88 ? -2.315 3.454 2.940 1.00 96.19 88 ILE A N 1
ATOM 731 C CA . ILE A 1 88 ? -2.851 2.398 3.819 1.00 96.19 88 ILE A CA 1
ATOM 732 C C . ILE A 1 88 ? -3.101 2.940 5.234 1.00 96.19 88 ILE A C 1
ATOM 734 O O . ILE A 1 88 ? -4.206 2.819 5.763 1.00 96.19 88 ILE A O 1
ATOM 738 N N . MET A 1 89 ? -2.097 3.591 5.831 1.00 96.06 89 MET A N 1
ATOM 739 C CA . MET A 1 89 ? -2.199 4.164 7.176 1.00 96.06 89 MET A CA 1
ATOM 740 C C . MET A 1 89 ? -3.287 5.239 7.245 1.00 96.06 89 MET A C 1
ATOM 742 O O . MET A 1 89 ? -4.037 5.300 8.217 1.00 96.06 89 MET A O 1
ATOM 746 N N . SER A 1 90 ? -3.402 6.081 6.215 1.00 96.31 90 SER A N 1
ATOM 747 C CA . SER A 1 90 ? -4.398 7.158 6.180 1.00 96.31 90 SER A CA 1
ATOM 748 C C . SER A 1 90 ? -5.824 6.622 6.049 1.00 96.31 90 SER A C 1
ATOM 750 O O . SER A 1 90 ? -6.690 7.029 6.825 1.00 96.31 90 SER A O 1
ATOM 752 N N . ALA A 1 91 ? -6.061 5.676 5.133 1.00 96.75 91 ALA A N 1
ATOM 753 C CA . ALA A 1 91 ? -7.366 5.039 4.954 1.00 96.75 91 ALA A CA 1
ATOM 754 C C . ALA A 1 91 ? -7.802 4.309 6.234 1.00 96.75 91 ALA A C 1
ATOM 756 O O . ALA A 1 91 ? -8.897 4.547 6.747 1.00 96.75 91 ALA A O 1
ATOM 757 N N . ALA A 1 92 ? -6.904 3.516 6.829 1.00 96.75 92 ALA A N 1
ATOM 758 C CA . ALA A 1 92 ? -7.181 2.832 8.087 1.00 96.75 92 ALA A CA 1
ATOM 759 C C . ALA A 1 92 ? -7.517 3.818 9.218 1.00 96.75 92 ALA A C 1
ATOM 761 O O . ALA A 1 92 ? -8.494 3.625 9.943 1.00 96.75 92 ALA A O 1
ATOM 762 N N . LYS A 1 93 ? -6.774 4.927 9.339 1.00 95.62 93 LYS A N 1
ATOM 763 C CA . LYS A 1 93 ? -7.063 5.976 10.330 1.00 95.62 93 LYS A CA 1
ATOM 764 C C . LYS A 1 93 ? -8.425 6.627 10.115 1.00 95.62 93 LYS A C 1
ATOM 766 O O . LYS A 1 93 ? -9.130 6.873 11.094 1.00 95.62 93 LYS A O 1
ATOM 771 N N . PHE A 1 94 ? -8.807 6.931 8.877 1.00 96.81 94 PHE A N 1
ATOM 772 C CA . PHE A 1 94 ? -10.109 7.541 8.587 1.00 96.81 94 PHE A CA 1
ATOM 773 C C . PHE A 1 94 ? -11.264 6.607 8.961 1.00 96.81 94 PHE A C 1
ATOM 775 O O . PHE A 1 94 ? -12.209 7.068 9.604 1.00 96.81 94 PHE A O 1
ATOM 782 N N . GLN A 1 95 ? -11.127 5.305 8.698 1.00 96.06 95 GLN A N 1
ATOM 783 C CA . GLN A 1 95 ? -12.097 4.296 9.128 1.00 96.06 95 GLN A CA 1
ATOM 784 C C . GLN A 1 95 ? -12.180 4.160 10.643 1.00 96.06 95 GLN A C 1
ATOM 786 O O . GLN A 1 95 ? -13.256 4.274 11.230 1.00 96.06 95 GLN A O 1
ATOM 791 N N . VAL A 1 96 ? -11.038 3.962 11.300 1.00 94.69 96 VAL A N 1
ATOM 792 C CA . VAL A 1 96 ? -10.978 3.722 12.747 1.00 94.69 96 VAL A CA 1
ATOM 793 C C . VAL A 1 96 ? -11.461 4.930 13.552 1.00 94.69 96 VAL A C 1
ATOM 795 O O . VAL A 1 96 ? -12.093 4.747 14.594 1.00 94.69 96 VAL A O 1
ATOM 798 N N . SER A 1 97 ? -11.197 6.149 13.070 1.00 94.50 97 SER A N 1
ATOM 799 C CA . SER A 1 97 ? -11.660 7.394 13.700 1.00 94.50 97 SER A CA 1
ATOM 800 C C . SER A 1 97 ? -13.105 7.773 13.361 1.00 94.50 97 SER A C 1
ATOM 802 O O . SER A 1 97 ? -13.592 8.778 13.873 1.00 94.50 97 SER A O 1
ATOM 804 N N . GLY A 1 98 ? -13.792 7.002 12.509 1.00 94.38 98 GLY A N 1
ATOM 805 C CA . GLY A 1 98 ? -15.164 7.289 12.084 1.00 94.38 98 GLY A CA 1
ATOM 806 C C . GLY A 1 98 ? -15.297 8.494 11.147 1.00 94.38 98 GLY A C 1
ATOM 807 O O . GLY A 1 98 ? -16.407 8.973 10.939 1.00 94.38 98 GLY A O 1
ATOM 808 N N . LYS A 1 99 ? -14.189 8.991 10.579 1.00 95.25 99 LYS A N 1
ATOM 809 C CA . LYS A 1 99 ? -14.200 10.101 9.612 1.00 95.25 99 LYS A CA 1
ATOM 810 C C . LYS A 1 99 ? -14.758 9.683 8.253 1.00 95.25 99 LYS A C 1
ATOM 812 O O . LYS A 1 99 ? -15.370 10.507 7.586 1.00 95.25 99 LYS A O 1
ATOM 817 N N . HIS A 1 100 ? -14.532 8.432 7.852 1.00 95.88 100 HIS A N 1
ATOM 818 C CA . HIS A 1 100 ? -15.099 7.830 6.643 1.00 95.88 100 HIS A CA 1
ATOM 819 C C . HIS A 1 100 ? -15.196 6.318 6.828 1.00 95.88 100 HIS A C 1
ATOM 821 O O . HIS A 1 100 ? -14.220 5.712 7.251 1.00 95.88 100 HIS A O 1
ATOM 827 N N . GLN A 1 101 ? -16.334 5.700 6.520 1.00 95.00 101 GLN A N 1
ATOM 828 C CA . GLN A 1 101 ? -16.457 4.239 6.523 1.00 95.00 101 GLN A CA 1
ATOM 829 C C . GLN A 1 101 ? -16.253 3.730 5.101 1.00 95.00 101 GLN A C 1
ATOM 831 O O . GLN A 1 101 ? -17.147 3.894 4.277 1.00 95.00 101 GLN A O 1
ATOM 836 N N . TYR A 1 102 ? -15.089 3.143 4.815 1.00 93.94 102 TYR A N 1
ATOM 837 C CA . TYR A 1 102 ? -14.827 2.612 3.485 1.00 93.94 102 TYR A CA 1
ATOM 838 C C . TYR A 1 102 ? -15.533 1.277 3.290 1.00 93.94 102 TYR A C 1
ATOM 840 O O . TYR A 1 102 ? -15.422 0.373 4.126 1.00 93.94 102 TYR A O 1
ATOM 848 N N . ASN A 1 103 ? -16.208 1.140 2.154 1.00 93.81 103 ASN A N 1
ATOM 849 C CA . ASN A 1 103 ? -16.579 -0.166 1.623 1.00 93.81 103 ASN A CA 1
ATOM 850 C C . ASN A 1 103 ? -15.449 -0.747 0.743 1.00 93.81 103 ASN A C 1
ATOM 852 O O . ASN A 1 103 ? -14.437 -0.097 0.461 1.00 93.81 103 ASN A O 1
ATOM 856 N N . ASP A 1 104 ? -15.620 -1.990 0.297 1.00 90.50 104 ASP A N 1
ATOM 857 C CA . ASP A 1 104 ? -14.612 -2.694 -0.501 1.00 90.50 104 ASP A CA 1
ATOM 858 C C . ASP A 1 104 ? -14.354 -2.058 -1.877 1.00 90.50 104 ASP A C 1
ATOM 860 O O . ASP A 1 104 ? -13.224 -2.096 -2.374 1.00 90.50 104 ASP A O 1
ATOM 864 N N . GLU A 1 105 ? -15.370 -1.450 -2.489 1.00 94.31 105 GLU A N 1
ATOM 865 C CA . GLU A 1 105 ? -15.246 -0.761 -3.777 1.00 94.31 105 GLU A CA 1
ATOM 866 C C . GLU A 1 105 ? -14.413 0.518 -3.638 1.00 94.31 105 GLU A C 1
ATOM 868 O O . GLU A 1 105 ? -13.560 0.807 -4.480 1.00 94.31 105 GLU A O 1
ATOM 873 N N . GLU A 1 106 ? -14.594 1.261 -2.547 1.00 95.44 106 GLU A N 1
ATOM 874 C CA . GLU A 1 106 ? -13.825 2.470 -2.252 1.00 95.44 106 GLU A CA 1
ATOM 875 C C . GLU A 1 106 ? -12.363 2.141 -1.925 1.00 95.44 106 GLU A C 1
ATOM 877 O O . GLU A 1 106 ? -11.455 2.783 -2.459 1.00 95.44 106 GLU A O 1
ATOM 882 N N . LEU A 1 107 ? -12.106 1.101 -1.122 1.00 94.56 107 LEU A N 1
ATOM 883 C CA . LEU A 1 107 ? -10.741 0.616 -0.873 1.00 94.56 107 LEU A CA 1
ATOM 884 C C . LEU A 1 107 ? -10.061 0.165 -2.174 1.00 94.56 107 LEU A C 1
ATOM 886 O O . LEU A 1 107 ? -8.902 0.504 -2.429 1.00 94.56 107 LEU A O 1
ATOM 890 N N . SER A 1 108 ? -10.796 -0.540 -3.035 1.00 93.94 108 SER A N 1
ATOM 891 C CA . SER A 1 108 ? -10.311 -0.941 -4.361 1.00 93.94 108 SER A CA 1
ATOM 892 C C . SER A 1 108 ? -10.057 0.266 -5.269 1.00 93.94 108 SER A C 1
ATOM 894 O O . SER A 1 108 ? -9.112 0.266 -6.057 1.00 93.94 108 SER A O 1
ATOM 896 N N . SER A 1 109 ? -10.860 1.323 -5.151 1.00 96.38 109 SER A N 1
ATOM 897 C CA . SER A 1 109 ? -10.669 2.575 -5.889 1.00 96.38 109 SER A CA 1
ATOM 898 C C . SER A 1 109 ? -9.391 3.296 -5.454 1.00 96.38 109 SER A C 1
ATOM 900 O O . SER A 1 109 ? -8.627 3.747 -6.305 1.00 96.38 109 SER A O 1
ATOM 902 N N . ILE A 1 110 ? -9.086 3.326 -4.153 1.00 96.56 110 ILE A N 1
ATOM 903 C CA . ILE A 1 110 ? -7.811 3.855 -3.640 1.00 96.56 110 ILE A CA 1
ATOM 904 C C . ILE A 1 110 ? -6.632 3.038 -4.182 1.00 96.56 110 ILE A C 1
ATOM 906 O O . ILE A 1 110 ? -5.655 3.614 -4.666 1.00 96.56 110 ILE A O 1
ATOM 910 N N . ALA A 1 111 ? -6.729 1.705 -4.159 1.00 96.62 111 ALA A N 1
ATOM 911 C CA . ALA A 1 111 ? -5.702 0.837 -4.732 1.00 96.62 111 ALA A CA 1
ATOM 912 C C . ALA A 1 111 ? -5.496 1.105 -6.237 1.00 96.62 111 ALA A C 1
ATOM 914 O O . ALA A 1 111 ? -4.353 1.178 -6.685 1.00 96.62 111 ALA A O 1
ATOM 915 N N . ASN A 1 112 ? -6.571 1.339 -7.004 1.00 96.88 112 ASN A N 1
ATOM 916 C CA . ASN A 1 112 ? -6.483 1.744 -8.414 1.00 96.88 112 ASN A CA 1
ATOM 917 C C . ASN A 1 112 ? -5.757 3.077 -8.603 1.00 96.88 112 ASN A C 1
ATOM 919 O O . ASN A 1 112 ? -4.876 3.154 -9.452 1.00 96.88 112 ASN A O 1
ATOM 923 N N . ILE A 1 113 ? -6.058 4.097 -7.795 1.00 96.81 113 ILE A N 1
ATOM 924 C CA . ILE A 1 113 ? -5.381 5.401 -7.878 1.00 96.81 113 ILE A CA 1
ATOM 925 C C . ILE A 1 113 ? -3.871 5.243 -7.665 1.00 96.81 113 ILE A C 1
ATOM 927 O O . ILE A 1 113 ? -3.067 5.804 -8.411 1.00 96.81 113 ILE A O 1
ATOM 931 N N . ILE A 1 114 ? -3.471 4.448 -6.668 1.00 96.44 114 ILE A N 1
ATOM 932 C CA . ILE A 1 114 ? -2.053 4.185 -6.396 1.00 96.44 114 ILE A CA 1
ATOM 933 C C . ILE A 1 114 ? -1.425 3.413 -7.558 1.00 96.44 114 ILE A C 1
ATOM 935 O O . ILE A 1 114 ? -0.352 3.789 -8.029 1.00 96.44 114 ILE A O 1
ATOM 939 N N . TRP A 1 115 ? -2.103 2.366 -8.036 1.00 96.75 115 TRP A N 1
ATOM 940 C CA . TRP A 1 115 ? -1.660 1.557 -9.169 1.00 96.75 115 TRP A CA 1
ATOM 941 C C . TRP A 1 115 ? -1.433 2.407 -10.421 1.00 96.75 115 TRP A C 1
ATOM 943 O O . TRP A 1 115 ? -0.371 2.329 -11.033 1.00 96.75 115 TRP A O 1
ATOM 953 N N . ASP A 1 116 ? -2.383 3.270 -10.772 1.00 96.00 116 ASP A N 1
ATOM 954 C CA . ASP A 1 116 ? -2.273 4.172 -11.918 1.00 96.00 116 ASP A CA 1
ATOM 955 C C . ASP A 1 116 ? -1.140 5.194 -11.749 1.00 96.00 116 ASP A C 1
ATOM 957 O O . ASP A 1 116 ? -0.481 5.566 -12.723 1.00 96.00 116 ASP A O 1
ATOM 961 N N . GLY A 1 117 ? -0.851 5.598 -10.508 1.00 94.06 117 GLY A N 1
ATOM 962 C CA . GLY A 1 117 ? 0.298 6.437 -10.182 1.00 94.06 117 GLY A CA 1
ATOM 963 C C . GLY A 1 117 ? 1.644 5.759 -10.462 1.00 94.06 117 GLY A C 1
ATOM 964 O O . GLY A 1 117 ? 2.573 6.418 -10.947 1.00 94.06 117 GLY A O 1
ATOM 965 N N . ILE A 1 118 ? 1.758 4.451 -10.209 1.00 95.31 118 ILE A N 1
ATOM 966 C CA . ILE A 1 118 ? 3.035 3.721 -10.282 1.00 95.31 118 ILE A CA 1
ATOM 967 C C . ILE A 1 118 ? 3.233 2.905 -11.562 1.00 95.31 118 ILE A C 1
ATOM 969 O O . ILE A 1 118 ? 4.384 2.695 -11.949 1.00 95.31 118 ILE A O 1
ATOM 973 N N . LYS A 1 119 ? 2.162 2.461 -12.231 1.00 95.94 119 LYS A N 1
ATOM 974 C CA . LYS A 1 119 ? 2.250 1.641 -13.449 1.00 95.94 119 LYS A CA 1
ATOM 975 C C . LYS A 1 119 ? 3.007 2.373 -14.554 1.00 95.94 119 LYS A C 1
ATOM 977 O O . LYS A 1 119 ? 2.983 3.607 -14.617 1.00 95.94 119 LYS A O 1
ATOM 982 N N . LEU A 1 120 ? 3.677 1.630 -15.431 1.00 93.25 120 LEU A N 1
ATOM 983 C CA . LEU A 1 120 ? 4.282 2.232 -16.619 1.00 93.25 120 LEU A CA 1
ATOM 984 C C . LEU A 1 120 ? 3.197 2.855 -17.521 1.00 93.25 120 LEU A C 1
ATOM 986 O O . LEU A 1 120 ? 2.095 2.306 -17.610 1.00 93.25 120 LEU A O 1
ATOM 990 N N . PRO A 1 121 ? 3.468 4.014 -18.155 1.00 82.19 121 PRO A N 1
ATOM 991 C CA . PRO A 1 121 ? 2.571 4.555 -19.168 1.00 82.19 121 PRO A CA 1
ATOM 992 C C . PRO A 1 121 ? 2.447 3.547 -20.313 1.00 82.19 121 PRO A C 1
ATOM 994 O O . PRO A 1 121 ? 3.460 2.991 -20.739 1.00 82.19 121 PRO A O 1
ATOM 997 N N . VAL A 1 122 ? 1.217 3.317 -20.771 1.00 66.94 122 VAL A N 1
ATOM 998 C CA . VAL A 1 122 ? 0.940 2.602 -22.026 1.00 66.94 122 VAL A CA 1
ATOM 999 C C . VAL A 1 122 ? 1.157 3.557 -23.189 1.00 66.94 122 VAL A C 1
ATOM 1001 O O . VAL A 1 122 ? 0.733 4.728 -23.046 1.00 66.94 122 VAL A O 1
#

pLDDT: mean 91.25, std 8.66, range [57.22, 96.88]

Radius of gyration: 15.09 Å; chains: 1; bounding box: 40×28×41 Å

Foldseek 3Di:
DDCVCVVDPLLVVLLCVLVVLLVVCLVVVVVLVCVVDCCVDPNVDDPDDDDDDVVLVVQVVSVVVCCVVQFWPDDDSVVLCCLSVVLSSVSSVCCNVVVDPDDPVRSSVSSVVSSVVTGDDD